Protein AF-A0A925YYX5-F1 (afdb_monomer_lite)

Secondary structure (DSSP, 8-state):
---SSSSHHHHHHHHHHHHHHHHHHHHHHHHHHHHHHHHHHHHHHHHHTT-GGGGGGHHHHHHHHHHHHTTTTTTTGGGTT-HHHHHHHHHHHHHH-GGGGGGHHHHHHHHHH--

Structure (mmCIF, N/CA/C/O backbone):
data_AF-A0A925YYX5-F1
#
_entry.id   AF-A0A925YYX5-F1
#
loop_
_atom_site.group_PDB
_atom_site.id
_atom_site.type_symbol
_atom_site.label_atom_id
_atom_site.label_alt_id
_atom_site.label_comp_id
_atom_site.label_asym_id
_atom_site.label_entity_id
_atom_site.label_seq_id
_atom_site.pdbx_PDB_ins_code
_atom_site.Cartn_x
_atom_site.Cartn_y
_atom_site.Cartn_z
_atom_site.occupancy
_atom_site.B_iso_or_equiv
_atom_site.auth_seq_id
_atom_site.auth_comp_id
_atom_site.auth_asym_id
_atom_site.auth_atom_id
_atom_site.pdbx_PDB_model_num
ATOM 1 N N . MET A 1 1 ? -34.572 -7.939 48.194 1.00 42.84 1 MET A N 1
ATOM 2 C CA . MET A 1 1 ? -33.572 -7.067 47.534 1.00 42.84 1 MET A CA 1
ATOM 3 C C . MET A 1 1 ? -32.672 -7.884 46.599 1.00 42.84 1 MET A C 1
ATOM 5 O O . MET A 1 1 ? -31.537 -8.134 46.963 1.00 42.84 1 MET A O 1
ATOM 9 N N . ILE A 1 2 ? -33.123 -8.349 45.425 1.00 49.00 2 ILE A N 1
ATOM 10 C CA . ILE A 1 2 ? -32.215 -9.021 44.463 1.00 49.00 2 ILE A CA 1
ATOM 11 C C . ILE A 1 2 ? -32.742 -8.880 43.026 1.00 49.00 2 ILE A C 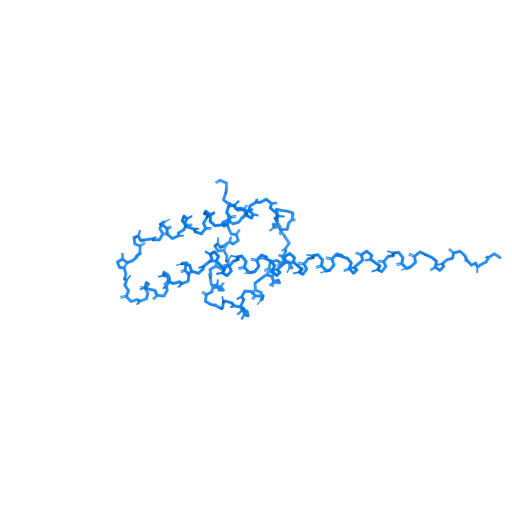1
ATOM 13 O O . ILE A 1 2 ? -33.096 -9.880 42.438 1.00 49.00 2 ILE A O 1
ATOM 17 N N . PHE A 1 3 ? -32.841 -7.689 42.425 1.00 39.75 3 PHE A N 1
ATOM 18 C CA . PHE A 1 3 ? -33.075 -7.617 40.961 1.00 39.75 3 PHE A CA 1
ATOM 19 C C . PHE A 1 3 ? -32.465 -6.377 40.277 1.00 39.75 3 PHE A C 1
ATOM 21 O O . PHE A 1 3 ? -32.927 -5.954 39.229 1.00 39.75 3 PHE A O 1
ATOM 28 N N . LEU A 1 4 ? -31.372 -5.822 40.819 1.00 42.94 4 LEU A N 1
ATOM 29 C CA . LEU A 1 4 ? -30.617 -4.718 40.188 1.00 42.94 4 LEU A CA 1
ATOM 30 C C . LEU A 1 4 ? -29.350 -5.169 39.428 1.00 42.94 4 LEU A C 1
ATOM 32 O O . LEU A 1 4 ? -28.617 -4.338 38.910 1.00 42.94 4 LEU A O 1
ATOM 36 N N . ARG A 1 5 ? -29.066 -6.478 39.333 1.00 45.06 5 ARG A N 1
ATOM 37 C CA . ARG A 1 5 ? -27.802 -6.990 38.752 1.00 45.06 5 ARG A CA 1
ATOM 38 C C . ARG A 1 5 ? -27.858 -7.422 37.279 1.00 45.06 5 ARG A C 1
ATOM 40 O O . ARG A 1 5 ? -26.816 -7.748 36.725 1.00 45.06 5 ARG A O 1
ATOM 47 N N . LYS A 1 6 ? -29.025 -7.423 36.620 1.00 43.09 6 LYS A N 1
ATOM 48 C CA . LYS A 1 6 ? -29.147 -7.882 35.217 1.00 43.09 6 LYS A CA 1
ATOM 49 C C . LYS A 1 6 ? -28.976 -6.783 34.156 1.00 43.09 6 LYS A C 1
ATOM 51 O O . LYS A 1 6 ? -28.699 -7.118 33.011 1.00 43.09 6 LYS A O 1
ATOM 56 N N . SER A 1 7 ? -29.057 -5.500 34.518 1.00 43.22 7 SER A N 1
ATOM 57 C CA . SER A 1 7 ? -28.966 -4.392 33.546 1.00 43.22 7 SER A CA 1
ATOM 58 C C . SER A 1 7 ? -27.546 -3.967 33.159 1.00 43.22 7 SER A C 1
ATOM 60 O O . SER A 1 7 ? -27.393 -3.215 32.206 1.00 43.22 7 SER A O 1
ATOM 62 N N . ILE A 1 8 ? -26.503 -4.438 33.850 1.00 50.94 8 ILE A N 1
ATOM 63 C CA . ILE A 1 8 ? -25.120 -4.012 33.561 1.00 50.94 8 ILE A CA 1
ATOM 64 C C . ILE A 1 8 ? -24.507 -4.829 32.406 1.00 50.94 8 ILE A C 1
ATOM 66 O O . ILE A 1 8 ? -23.755 -4.289 31.602 1.00 50.94 8 ILE A O 1
ATOM 70 N N . TYR A 1 9 ? -24.891 -6.100 32.244 1.00 46.88 9 TYR A N 1
ATOM 71 C CA . TYR A 1 9 ? -24.292 -6.992 31.237 1.00 46.88 9 TYR A CA 1
ATOM 72 C C . TYR A 1 9 ? -24.712 -6.696 29.791 1.00 46.88 9 TYR A C 1
ATOM 74 O O . TYR A 1 9 ? -23.960 -6.992 28.869 1.00 46.88 9 TYR A O 1
ATOM 82 N N . ILE A 1 10 ? -25.883 -6.090 29.575 1.00 48.88 10 ILE A N 1
ATOM 83 C CA . ILE A 1 10 ? -26.366 -5.760 28.223 1.00 48.88 10 ILE A CA 1
ATOM 84 C C . ILE A 1 10 ? -25.600 -4.552 27.656 1.00 48.88 10 ILE A C 1
ATOM 86 O O . ILE A 1 10 ? -25.349 -4.485 26.457 1.00 48.88 10 ILE A O 1
ATOM 90 N N . CYS A 1 11 ? -25.140 -3.639 28.519 1.00 42.16 11 CYS A N 1
ATOM 91 C CA . CYS A 1 11 ? -24.383 -2.461 28.094 1.00 42.16 11 CYS A CA 1
ATOM 92 C C . CYS A 1 11 ? -22.942 -2.814 27.671 1.00 42.16 11 CYS A C 1
ATOM 94 O O . CYS A 1 11 ? -22.401 -2.226 26.737 1.00 42.16 11 CYS A O 1
ATOM 96 N N . SER A 1 12 ? -22.331 -3.825 28.303 1.00 44.97 12 SER A N 1
ATOM 97 C CA . SER A 1 12 ? -20.964 -4.263 27.981 1.00 44.97 12 SER A CA 1
ATOM 98 C C . SER A 1 12 ? -20.855 -5.075 26.686 1.00 44.97 12 SER A C 1
ATOM 100 O O . SER A 1 12 ? -19.811 -5.036 26.042 1.00 44.97 12 SER A O 1
ATOM 102 N N . ILE A 1 13 ? -21.911 -5.786 26.273 1.00 52.47 13 ILE A N 1
ATOM 103 C CA . ILE A 1 13 ? -21.899 -6.568 25.023 1.00 52.47 13 ILE A CA 1
ATOM 104 C C . ILE A 1 13 ? -22.025 -5.647 23.800 1.00 52.47 13 ILE A C 1
ATOM 106 O O . ILE A 1 13 ? -21.366 -5.885 22.789 1.00 52.47 13 ILE A O 1
ATOM 110 N N . CYS A 1 14 ? -22.791 -4.554 23.899 1.00 48.00 14 CYS A N 1
ATOM 111 C CA . CYS A 1 14 ? -22.879 -3.572 22.816 1.00 48.00 14 CYS A CA 1
ATOM 112 C C . CYS A 1 14 ? -21.519 -2.923 22.517 1.00 48.00 14 CYS A C 1
ATOM 114 O O . CYS A 1 14 ? -21.126 -2.858 21.359 1.00 48.00 14 CYS A O 1
ATOM 116 N N . LEU A 1 15 ? -20.763 -2.502 23.537 1.00 50.12 15 LEU A N 1
ATOM 117 C CA . LEU A 1 15 ? -19.467 -1.834 23.334 1.00 50.12 15 LEU A CA 1
ATOM 118 C C . LEU A 1 15 ? -18.428 -2.717 22.619 1.00 50.12 15 LEU A C 1
ATOM 120 O O . LEU A 1 15 ? -17.613 -2.204 21.857 1.00 50.12 15 LEU A O 1
ATOM 124 N N . LEU A 1 16 ? -18.479 -4.037 22.821 1.00 51.78 16 LEU A N 1
ATOM 125 C CA . LEU A 1 16 ? -17.586 -4.976 22.136 1.00 51.78 16 LEU A CA 1
ATOM 126 C C . LEU A 1 16 ? -17.958 -5.155 20.657 1.00 51.78 16 LEU A C 1
ATOM 128 O O . LEU A 1 16 ? -17.073 -5.164 19.809 1.00 51.78 16 LEU A O 1
ATOM 132 N N . LEU A 1 17 ? -19.253 -5.228 20.333 1.00 52.66 17 LEU A N 1
ATOM 133 C CA . LEU A 1 17 ? -19.714 -5.383 18.948 1.00 52.66 17 LEU A CA 1
ATOM 134 C C . LEU A 1 17 ? -19.468 -4.126 18.101 1.00 52.66 17 LEU A C 1
ATOM 136 O O . LEU A 1 17 ? -19.114 -4.242 16.929 1.00 52.66 17 LEU A O 1
ATOM 140 N N . PHE A 1 18 ? -19.603 -2.933 18.689 1.00 56.34 18 PHE A N 1
ATOM 141 C CA . PHE A 1 18 ? -19.334 -1.681 17.976 1.00 56.34 18 PHE A CA 1
ATOM 142 C C . PHE A 1 18 ? -17.850 -1.517 17.617 1.00 56.34 18 PHE A C 1
ATOM 144 O O . PHE A 1 18 ? -17.551 -1.145 16.486 1.00 56.34 18 PHE A O 1
ATOM 151 N N . ASN A 1 19 ? -16.924 -1.860 18.521 1.00 59.88 19 ASN A N 1
ATOM 152 C CA . ASN A 1 19 ? -15.483 -1.751 18.254 1.00 59.88 19 ASN A CA 1
ATOM 153 C C . ASN A 1 19 ? -14.974 -2.754 17.207 1.00 59.88 19 ASN A C 1
ATOM 155 O O . ASN A 1 19 ? -14.055 -2.444 16.445 1.00 59.88 19 ASN A O 1
ATOM 159 N N . SER A 1 20 ? -15.556 -3.955 17.152 1.00 61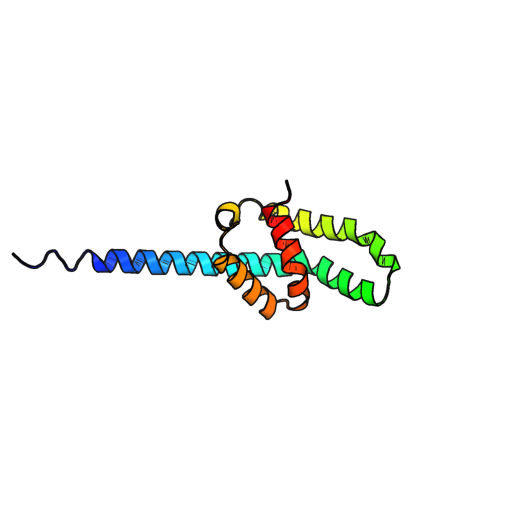.62 20 SER A N 1
ATOM 160 C CA . SER A 1 20 ? -15.212 -4.938 16.119 1.00 61.62 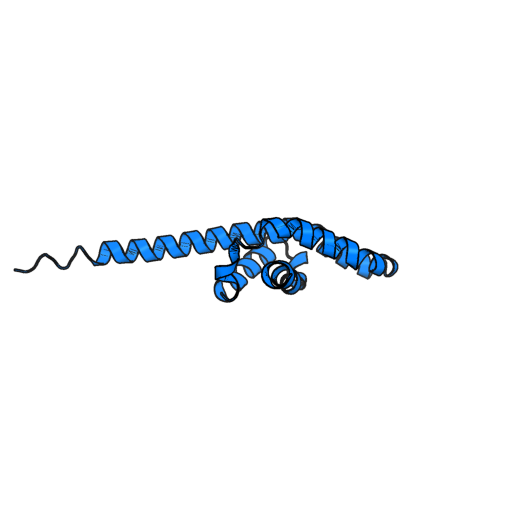20 SER A CA 1
ATOM 161 C C . SER A 1 20 ? -15.729 -4.523 14.740 1.00 61.62 20 SER A C 1
ATOM 163 O O . SER 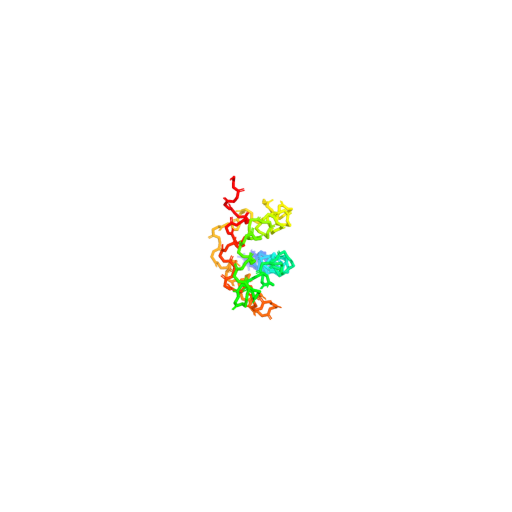A 1 20 ? -15.033 -4.715 13.749 1.00 61.62 20 SER A O 1
ATOM 165 N N . CYS A 1 21 ? -16.915 -3.908 14.669 1.00 69.69 21 CYS A N 1
ATOM 166 C CA . CYS A 1 21 ? -17.501 -3.475 13.401 1.00 69.69 21 CYS A CA 1
ATOM 167 C C . CYS A 1 21 ? -16.756 -2.282 12.780 1.00 69.69 21 CYS A C 1
ATOM 169 O O . CYS A 1 21 ? -16.575 -2.249 11.567 1.00 69.69 21 CYS A O 1
ATOM 171 N N . THR A 1 22 ? -16.304 -1.318 13.591 1.00 78.50 22 THR A N 1
ATOM 172 C CA . THR A 1 22 ? -15.529 -0.166 13.098 1.00 78.50 22 THR A CA 1
ATOM 173 C C . THR A 1 22 ? -14.137 -0.577 12.639 1.00 78.50 22 THR A C 1
ATOM 175 O O . THR A 1 22 ? -13.686 -0.141 11.592 1.00 78.50 22 THR A O 1
ATOM 178 N N . THR A 1 23 ? -13.478 -1.473 13.377 1.00 83.06 23 THR A N 1
ATOM 179 C CA . THR A 1 23 ? -12.140 -1.963 13.017 1.00 83.06 23 THR A CA 1
ATOM 180 C C . THR A 1 23 ? -12.146 -2.748 11.709 1.00 83.06 23 THR A C 1
ATOM 182 O O . THR A 1 23 ? -11.277 -2.517 10.875 1.00 83.06 23 THR A O 1
ATOM 185 N N . GLN A 1 24 ? -13.146 -3.610 11.495 1.00 86.06 24 GLN A N 1
ATOM 186 C CA . GLN A 1 24 ? -13.289 -4.320 10.225 1.00 86.06 24 GLN A CA 1
ATOM 187 C C . GLN A 1 24 ? -13.576 -3.351 9.074 1.00 86.06 24 GLN A C 1
ATOM 189 O O . GLN A 1 24 ? -12.933 -3.437 8.035 1.00 86.06 24 GLN A O 1
ATOM 194 N N . HIS A 1 25 ? -14.494 -2.400 9.270 1.00 89.88 25 HIS A N 1
ATOM 195 C CA . HIS A 1 25 ? -14.815 -1.424 8.232 1.00 89.88 25 HIS A CA 1
ATOM 196 C C . HIS A 1 25 ? -13.594 -0.576 7.843 1.00 89.88 25 HIS A C 1
ATOM 198 O O . HIS A 1 25 ? -13.332 -0.407 6.652 1.00 89.88 25 HIS A O 1
ATOM 204 N N . ASP A 1 26 ? -12.834 -0.088 8.825 1.00 91.69 26 ASP A N 1
ATOM 205 C CA . ASP A 1 26 ? -11.601 0.666 8.589 1.00 91.69 26 ASP A CA 1
ATOM 206 C C . ASP A 1 26 ? -10.563 -0.190 7.840 1.00 91.69 26 ASP A C 1
ATOM 208 O O . ASP A 1 26 ? -9.823 0.320 6.999 1.00 91.69 26 ASP A O 1
ATOM 212 N N . ALA A 1 27 ? -10.500 -1.496 8.136 1.00 92.88 27 ALA A N 1
ATOM 213 C CA . ALA A 1 27 ? -9.574 -2.418 7.486 1.00 92.88 27 ALA A CA 1
ATOM 214 C C . ALA A 1 27 ? -9.969 -2.662 6.024 1.00 92.88 27 ALA A C 1
ATOM 216 O O . ALA A 1 27 ? -9.103 -2.624 5.151 1.00 92.88 27 ALA A O 1
ATOM 217 N N . ASP A 1 28 ? -11.265 -2.844 5.756 1.00 94.06 28 ASP A N 1
ATOM 218 C CA . ASP A 1 28 ? -11.826 -2.987 4.410 1.00 94.06 28 ASP A CA 1
ATOM 219 C C . ASP A 1 28 ? -11.580 -1.727 3.570 1.00 94.06 28 ASP A C 1
ATOM 221 O O . ASP A 1 28 ? -11.143 -1.811 2.419 1.00 94.06 28 ASP A O 1
ATOM 225 N N . GLU A 1 29 ? -11.817 -0.547 4.150 1.00 94.56 29 GLU A N 1
ATOM 226 C CA . GLU A 1 29 ? -11.626 0.729 3.462 1.00 94.56 29 GLU A CA 1
ATOM 227 C C . GLU A 1 29 ? -10.144 0.978 3.156 1.00 94.56 29 GLU A C 1
ATOM 229 O O . GLU A 1 29 ? -9.789 1.296 2.018 1.00 94.56 29 GLU A O 1
ATOM 234 N N . LEU A 1 30 ? -9.254 0.752 4.129 1.00 94.88 30 LEU A N 1
ATOM 235 C CA . LEU A 1 30 ? -7.818 0.897 3.907 1.00 94.88 30 LEU A CA 1
ATOM 236 C C . LEU A 1 30 ? -7.282 -0.132 2.901 1.00 94.88 30 LEU A C 1
ATOM 238 O O . LEU A 1 30 ? -6.446 0.215 2.065 1.00 94.88 30 LEU A O 1
ATOM 242 N N . ALA A 1 31 ? -7.767 -1.376 2.937 1.00 95.88 31 ALA A N 1
ATOM 243 C CA . ALA A 1 31 ? -7.389 -2.402 1.970 1.00 95.88 31 ALA A CA 1
ATOM 244 C C . ALA A 1 31 ? -7.794 -2.010 0.541 1.00 95.88 31 ALA A C 1
ATOM 246 O O . ALA A 1 31 ? -6.971 -2.091 -0.375 1.00 95.88 31 ALA A O 1
ATOM 247 N N . ALA A 1 32 ? -9.021 -1.515 0.349 1.00 95.25 32 ALA A N 1
ATOM 248 C CA . ALA A 1 32 ? -9.484 -1.014 -0.943 1.00 95.25 32 ALA A CA 1
ATOM 249 C C . ALA A 1 32 ? -8.615 0.151 -1.442 1.00 95.25 32 ALA A C 1
ATOM 251 O O . ALA A 1 32 ? -8.195 0.164 -2.605 1.00 95.25 32 ALA A O 1
ATOM 252 N N . THR A 1 33 ? -8.272 1.089 -0.556 1.00 95.25 33 THR A N 1
ATOM 253 C CA . THR A 1 33 ? -7.394 2.211 -0.896 1.00 95.25 33 THR A CA 1
ATOM 254 C C . THR A 1 33 ? -5.979 1.752 -1.244 1.00 95.25 33 THR A C 1
ATOM 256 O O . THR A 1 33 ? -5.402 2.233 -2.218 1.00 95.25 33 THR A O 1
ATOM 259 N N . PHE A 1 34 ? -5.418 0.772 -0.533 1.00 95.75 34 PHE A N 1
ATOM 260 C CA . PHE A 1 34 ? -4.132 0.171 -0.891 1.00 95.75 34 PHE A CA 1
ATOM 261 C C . PHE A 1 34 ? -4.163 -0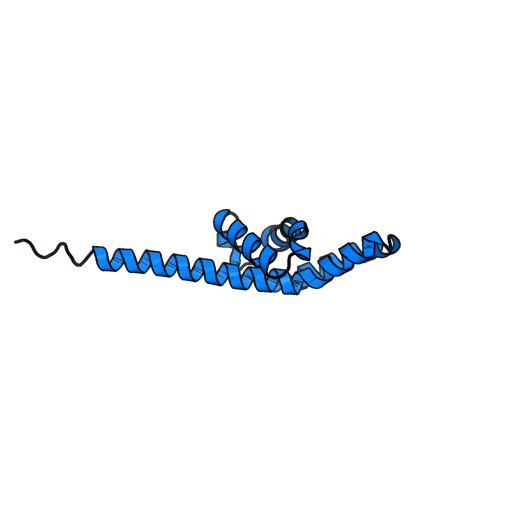.518 -2.250 1.00 95.75 34 PHE A C 1
ATOM 263 O O . PHE A 1 34 ? -3.221 -0.340 -3.024 1.00 95.75 34 PHE A O 1
ATOM 270 N N . CYS A 1 35 ? -5.234 -1.239 -2.582 1.00 95.12 35 CYS A N 1
ATOM 271 C CA . CYS A 1 35 ? -5.380 -1.825 -3.910 1.00 95.12 35 CYS A CA 1
ATOM 272 C C . CYS A 1 35 ? -5.429 -0.745 -5.005 1.00 95.12 35 CYS A C 1
ATOM 274 O O . CYS A 1 35 ? -4.721 -0.856 -6.007 1.00 95.12 35 CYS A O 1
ATOM 276 N N . ALA A 1 36 ? -6.209 0.322 -4.801 1.00 94.25 36 ALA A N 1
ATOM 277 C CA . ALA A 1 36 ? -6.356 1.404 -5.773 1.00 94.25 36 ALA A CA 1
ATOM 278 C C . ALA A 1 36 ? -5.063 2.222 -5.943 1.00 94.25 36 ALA A C 1
ATOM 280 O O . ALA A 1 36 ? -4.559 2.382 -7.054 1.00 94.25 36 ALA A O 1
ATOM 281 N N . CYS A 1 37 ? -4.485 2.704 -4.841 1.00 94.38 37 CYS A N 1
ATOM 282 C CA . CYS A 1 37 ? -3.267 3.511 -4.867 1.00 94.38 37 CYS A CA 1
ATOM 283 C C . CYS A 1 37 ? -2.019 2.695 -5.220 1.00 94.38 37 CYS A C 1
ATOM 285 O O . CYS A 1 37 ? -1.059 3.245 -5.757 1.00 94.38 37 CYS A O 1
ATOM 287 N N . GLY A 1 38 ? -2.008 1.395 -4.918 1.00 93.88 38 GLY A N 1
ATOM 288 C CA . GLY A 1 38 ? -0.889 0.499 -5.184 1.00 93.88 38 GLY A CA 1
ATOM 289 C C . GLY A 1 38 ? -0.815 0.001 -6.629 1.00 93.88 38 GLY A C 1
ATOM 290 O O . GLY A 1 38 ? 0.266 -0.386 -7.068 1.00 93.88 38 GLY A O 1
ATOM 291 N N . GLU A 1 39 ? -1.903 0.039 -7.404 1.00 91.75 39 GLU A N 1
ATOM 292 C CA . GLU A 1 39 ? -1.942 -0.481 -8.782 1.00 91.75 39 GLU A CA 1
ATOM 293 C C . GLU A 1 39 ? -0.750 -0.028 -9.664 1.00 91.75 39 GLU A C 1
ATOM 295 O O . GLU A 1 39 ? -0.141 -0.883 -10.322 1.00 91.75 39 GLU A O 1
ATOM 300 N N . PRO A 1 40 ? -0.324 1.256 -9.661 1.00 91.88 40 PRO A N 1
ATOM 301 C CA . PRO A 1 40 ? 0.836 1.698 -10.437 1.00 91.88 40 PRO A CA 1
ATOM 302 C C . PRO A 1 40 ? 2.146 1.028 -10.003 1.00 91.88 40 PRO A C 1
ATOM 304 O O . PRO A 1 40 ? 2.994 0.736 -10.843 1.00 91.88 40 PRO A O 1
ATOM 307 N N . LEU A 1 41 ? 2.305 0.763 -8.704 1.00 92.06 41 LEU A N 1
ATOM 308 C CA . LEU A 1 41 ? 3.479 0.100 -8.140 1.00 92.06 41 LEU A CA 1
ATOM 309 C C . LEU A 1 41 ? 3.527 -1.380 -8.536 1.00 92.06 41 LEU A C 1
ATOM 311 O O . LEU A 1 41 ? 4.587 -1.872 -8.918 1.00 92.06 41 LEU A O 1
ATOM 315 N N . ALA A 1 42 ? 2.386 -2.074 -8.499 1.00 91.19 42 ALA A N 1
ATOM 316 C CA . ALA A 1 42 ? 2.287 -3.462 -8.950 1.00 91.19 42 ALA A CA 1
ATOM 317 C C . ALA A 1 42 ? 2.599 -3.601 -10.449 1.00 91.19 42 ALA A C 1
ATOM 319 O O . ALA A 1 42 ? 3.366 -4.484 -10.837 1.00 91.19 42 ALA A O 1
ATOM 320 N N . LYS A 1 43 ? 2.057 -2.707 -11.290 1.00 91.19 43 LYS A N 1
ATOM 321 C CA . LYS A 1 43 ? 2.345 -2.685 -12.735 1.00 91.19 43 LYS A CA 1
ATOM 322 C C . LYS A 1 43 ? 3.819 -2.421 -13.013 1.00 91.19 43 LYS A C 1
ATOM 324 O O . LYS A 1 43 ? 4.445 -3.192 -13.731 1.00 91.19 43 LYS A O 1
ATOM 329 N N . TRP A 1 44 ? 4.385 -1.388 -12.391 1.00 92.75 44 TRP A N 1
ATOM 330 C CA . TRP A 1 44 ? 5.798 -1.050 -12.546 1.00 92.75 44 TRP A CA 1
ATOM 331 C C . TRP A 1 44 ? 6.715 -2.209 -12.147 1.00 92.75 44 TRP A C 1
ATOM 333 O O . TRP A 1 44 ? 7.646 -2.536 -12.876 1.00 92.75 44 TRP A O 1
ATOM 343 N N . LYS A 1 45 ? 6.417 -2.895 -11.037 1.00 89.62 45 LYS A N 1
ATOM 344 C CA . LYS A 1 45 ? 7.203 -4.049 -10.591 1.00 89.62 45 LYS A CA 1
ATOM 345 C C . LYS A 1 45 ? 7.183 -5.203 -11.599 1.00 89.62 45 LYS A C 1
ATOM 347 O O . LYS A 1 45 ? 8.229 -5.787 -11.841 1.00 89.62 45 LYS A O 1
ATOM 352 N N . LYS A 1 46 ? 6.032 -5.483 -12.221 1.00 89.94 46 LYS A N 1
ATOM 353 C CA . LYS A 1 46 ? 5.927 -6.480 -13.303 1.00 89.94 46 LYS A CA 1
ATOM 354 C C . LYS A 1 46 ? 6.699 -6.058 -14.553 1.00 89.94 46 LYS A C 1
ATOM 356 O O . LYS A 1 46 ? 7.288 -6.904 -15.213 1.00 89.94 46 LYS A O 1
ATOM 361 N N . GLU A 1 47 ? 6.707 -4.767 -14.888 1.00 91.56 47 GLU A N 1
ATOM 362 C CA . GLU A 1 47 ? 7.483 -4.265 -16.028 1.00 91.56 47 GLU A CA 1
ATOM 363 C C . GLU A 1 47 ? 8.994 -4.398 -15.800 1.00 91.56 47 GLU A C 1
ATOM 365 O O . GLU A 1 47 ? 9.709 -4.730 -16.741 1.00 91.56 47 GLU A O 1
ATOM 370 N N . LEU A 1 48 ? 9.483 -4.213 -14.568 1.00 91.12 48 LEU A N 1
ATOM 371 C CA . LEU A 1 48 ? 10.911 -4.334 -14.245 1.00 91.12 48 LEU A CA 1
ATOM 372 C C . LEU A 1 48 ? 11.495 -5.727 -14.498 1.00 91.12 48 LEU A C 1
ATOM 374 O O . LEU A 1 48 ? 12.688 -5.822 -14.786 1.00 91.12 48 LEU A O 1
ATOM 378 N N . ASP A 1 49 ? 10.679 -6.781 -14.433 1.00 88.38 49 ASP A N 1
ATOM 379 C CA . ASP A 1 49 ? 11.125 -8.148 -14.731 1.00 88.38 49 ASP A CA 1
ATOM 380 C C . ASP A 1 49 ? 11.565 -8.306 -16.201 1.00 88.38 49 ASP A C 1
ATOM 382 O O . ASP A 1 49 ? 12.360 -9.190 -16.524 1.00 88.38 49 ASP A O 1
ATOM 386 N N . PHE A 1 50 ? 11.082 -7.429 -17.089 1.00 91.62 50 PHE A N 1
ATOM 387 C CA . PHE A 1 50 ? 11.344 -7.470 -18.532 1.00 91.62 50 PHE A CA 1
ATOM 388 C C . PHE A 1 50 ? 12.075 -6.226 -19.059 1.00 91.62 50 PHE A C 1
ATOM 390 O O . PHE A 1 50 ? 12.767 -6.307 -20.073 1.00 91.62 50 PHE A O 1
ATOM 397 N N . HIS A 1 51 ? 11.944 -5.091 -18.369 1.00 92.12 51 HIS A N 1
ATOM 398 C CA . HIS A 1 51 ? 12.381 -3.768 -18.810 1.00 92.12 51 HIS A CA 1
ATOM 399 C C . HIS A 1 51 ? 13.143 -3.047 -17.693 1.00 92.12 51 HIS A C 1
ATOM 401 O O . HIS A 1 51 ? 12.594 -2.207 -16.977 1.00 92.12 51 HIS A O 1
ATOM 407 N N . TYR A 1 52 ? 14.433 -3.349 -17.529 1.00 90.25 52 TYR A N 1
ATOM 408 C CA . TYR A 1 52 ? 15.259 -2.729 -16.483 1.00 90.25 52 TYR A CA 1
ATOM 409 C C . TYR A 1 52 ? 15.369 -1.199 -16.635 1.00 90.25 52 TYR A C 1
ATOM 411 O O . TYR A 1 52 ? 15.574 -0.484 -15.654 1.00 90.25 52 TYR A O 1
ATOM 419 N N . GLU A 1 53 ? 15.201 -0.669 -17.848 1.00 92.06 53 GLU A N 1
ATOM 420 C CA . GLU A 1 53 ? 15.183 0.763 -18.153 1.00 92.06 53 GLU A CA 1
ATOM 421 C C . GLU A 1 53 ? 14.065 1.518 -17.412 1.00 92.06 53 GLU A C 1
ATOM 423 O O . GLU A 1 53 ? 14.208 2.705 -17.088 1.00 92.06 53 GLU A O 1
ATOM 428 N N . LYS A 1 54 ? 12.989 0.806 -17.049 1.00 91.44 54 LYS A N 1
ATOM 429 C CA . LYS A 1 54 ? 11.864 1.322 -16.261 1.00 91.44 54 LYS A CA 1
ATOM 430 C C . LYS A 1 54 ? 12.232 1.622 -14.813 1.00 91.44 54 LYS A C 1
ATOM 432 O O . LYS A 1 54 ? 11.464 2.297 -14.132 1.00 91.44 54 LYS A O 1
ATOM 437 N N . LEU A 1 55 ? 13.408 1.208 -14.328 1.00 91.56 55 LEU A N 1
ATOM 438 C CA . LEU A 1 55 ? 13.873 1.515 -12.967 1.00 91.56 55 LEU A CA 1
ATOM 439 C C . LEU A 1 55 ? 13.886 3.028 -12.695 1.00 91.56 55 LEU A C 1
ATOM 441 O O . LEU A 1 55 ? 13.557 3.468 -11.595 1.00 91.56 55 LEU A O 1
ATOM 445 N N . SER A 1 56 ? 14.198 3.822 -13.724 1.00 92.62 56 SER A N 1
ATOM 446 C CA . SER A 1 56 ? 14.189 5.288 -13.670 1.00 92.62 56 SER A CA 1
ATOM 447 C C . SER A 1 56 ? 12.814 5.892 -13.336 1.00 92.62 56 SER A C 1
ATOM 449 O O . SER A 1 56 ? 12.743 6.989 -12.781 1.00 92.62 56 SER A O 1
ATOM 451 N N . GLU A 1 57 ? 11.721 5.168 -13.596 1.00 93.38 57 GLU A N 1
ATOM 452 C CA . GLU A 1 57 ? 10.351 5.607 -13.306 1.00 93.38 57 GLU A CA 1
ATOM 453 C C . GLU A 1 57 ? 9.965 5.417 -11.827 1.00 93.38 57 GLU A C 1
ATOM 455 O O . GLU A 1 57 ? 8.954 5.966 -11.384 1.00 93.38 57 GLU A O 1
ATOM 460 N N . GLY A 1 58 ? 10.777 4.706 -11.033 1.00 90.62 58 GLY A N 1
ATOM 461 C CA . GLY A 1 58 ? 10.459 4.349 -9.647 1.00 90.62 58 GLY A CA 1
ATOM 462 C C . GLY A 1 58 ? 10.126 5.543 -8.754 1.00 90.62 58 GLY A C 1
ATOM 463 O O . GLY A 1 58 ? 9.167 5.491 -7.987 1.00 90.62 58 GLY A O 1
ATOM 464 N N . THR A 1 59 ? 10.843 6.661 -8.902 1.00 91.50 59 THR A N 1
ATOM 465 C CA . THR A 1 59 ? 10.554 7.900 -8.158 1.00 91.50 59 THR A CA 1
ATOM 466 C C . THR A 1 59 ? 9.193 8.487 -8.531 1.00 91.50 59 THR A C 1
ATOM 468 O O . THR A 1 59 ? 8.454 8.941 -7.658 1.00 91.50 59 THR A O 1
ATOM 471 N N . ALA A 1 60 ? 8.831 8.461 -9.817 1.00 94.44 60 ALA A N 1
ATOM 472 C CA . ALA A 1 60 ? 7.540 8.960 -10.281 1.00 94.44 60 ALA A CA 1
ATOM 473 C C . ALA A 1 60 ? 6.390 8.054 -9.816 1.00 94.44 60 ALA A C 1
ATOM 475 O O . ALA A 1 60 ? 5.339 8.553 -9.418 1.00 94.44 60 ALA A O 1
ATOM 476 N N . ILE A 1 61 ? 6.599 6.735 -9.820 1.00 93.88 61 ILE A N 1
ATOM 477 C CA . ILE A 1 61 ? 5.639 5.762 -9.289 1.00 93.88 61 ILE A CA 1
ATOM 478 C C . ILE A 1 61 ? 5.461 5.948 -7.783 1.00 93.88 61 ILE A C 1
ATOM 480 O O . ILE A 1 61 ? 4.327 6.079 -7.331 1.00 93.88 61 ILE A O 1
ATOM 484 N N . LYS A 1 62 ? 6.556 6.054 -7.018 1.00 91.12 62 LYS A N 1
ATOM 485 C CA . LYS A 1 62 ? 6.508 6.331 -5.577 1.00 91.12 62 LYS A CA 1
ATOM 486 C C . LYS A 1 62 ? 5.698 7.592 -5.287 1.00 91.12 62 LYS A C 1
ATOM 488 O O . LYS A 1 62 ? 4.784 7.541 -4.474 1.00 91.12 62 LYS A O 1
ATOM 493 N N . LYS A 1 63 ? 5.972 8.683 -6.009 1.00 92.69 63 LYS A N 1
ATOM 494 C CA . LYS A 1 63 ? 5.238 9.940 -5.852 1.00 92.69 63 LYS A CA 1
ATOM 495 C C . LYS A 1 63 ? 3.741 9.787 -6.134 1.00 92.69 63 LYS A C 1
ATOM 497 O O . LYS A 1 63 ? 2.936 10.289 -5.367 1.00 92.69 63 LYS A O 1
ATOM 502 N N . LYS A 1 64 ? 3.348 9.052 -7.180 1.00 93.50 64 LYS A N 1
ATOM 503 C CA . LYS A 1 64 ? 1.922 8.784 -7.461 1.00 93.50 64 LYS A CA 1
ATOM 504 C C . LYS A 1 64 ? 1.233 8.046 -6.312 1.00 93.50 64 LYS A C 1
ATOM 506 O O . LYS A 1 64 ? 0.094 8.362 -5.986 1.00 93.50 64 LYS A O 1
ATOM 511 N N . VAL A 1 65 ? 1.916 7.071 -5.711 1.00 93.38 65 VAL A N 1
ATOM 512 C CA . VAL A 1 65 ? 1.395 6.325 -4.557 1.00 93.38 65 VAL A CA 1
ATOM 513 C C . VAL A 1 65 ? 1.291 7.237 -3.331 1.00 93.38 65 VAL A C 1
ATOM 515 O O . VAL A 1 65 ? 0.264 7.233 -2.660 1.00 93.38 65 VAL A O 1
ATOM 518 N N . GLU A 1 66 ? 2.319 8.046 -3.062 1.00 92.38 66 GLU A N 1
ATOM 519 C CA . GLU A 1 66 ? 2.325 9.040 -1.978 1.00 92.38 66 GLU A CA 1
ATOM 520 C C . GLU A 1 66 ? 1.196 10.063 -2.130 1.00 92.38 66 GLU A C 1
ATOM 522 O O . GLU A 1 66 ? 0.464 10.296 -1.172 1.00 92.38 66 GLU A O 1
ATOM 527 N N . ASP A 1 67 ? 1.020 10.624 -3.327 1.00 92.81 67 ASP A N 1
ATOM 528 C CA . ASP A 1 67 ? -0.028 11.602 -3.630 1.00 92.81 67 ASP A CA 1
ATOM 529 C C . ASP A 1 67 ? -1.430 10.982 -3.470 1.00 92.81 67 ASP A C 1
ATOM 531 O O . ASP A 1 67 ? -2.342 11.633 -2.965 1.00 92.81 67 ASP A O 1
ATOM 535 N N . CYS A 1 68 ? -1.603 9.708 -3.843 1.00 93.19 68 CYS A N 1
ATOM 536 C CA . CYS A 1 68 ? -2.864 8.982 -3.669 1.00 93.19 68 CYS A CA 1
ATOM 537 C C . CYS A 1 68 ? -3.183 8.736 -2.184 1.00 93.19 68 CYS A C 1
ATOM 539 O O . CYS A 1 68 ? -4.284 9.033 -1.717 1.00 93.19 68 CYS A O 1
ATOM 541 N N . LEU A 1 69 ? -2.192 8.272 -1.416 1.00 91.56 69 LEU A N 1
ATOM 542 C CA . LEU A 1 69 ? -2.335 7.997 0.017 1.00 91.56 69 LEU A CA 1
ATOM 543 C C . LEU A 1 69 ? -2.319 9.257 0.892 1.00 91.56 69 LEU A C 1
ATOM 545 O O . LEU A 1 69 ? -2.639 9.173 2.075 1.00 91.56 69 LEU A O 1
ATOM 549 N N . ALA A 1 70 ? -1.981 10.426 0.342 1.00 89.25 70 ALA A N 1
ATOM 550 C CA . ALA A 1 70 ? -1.932 11.680 1.091 1.00 89.25 70 ALA A CA 1
ATOM 551 C C . ALA A 1 70 ? -3.275 12.026 1.752 1.00 89.25 70 ALA A C 1
ATOM 553 O O . ALA A 1 70 ? -3.283 12.587 2.844 1.00 89.25 70 ALA A O 1
ATOM 554 N N . SER A 1 71 ? -4.393 11.665 1.114 1.00 82.81 71 SER A N 1
ATOM 555 C CA . SER A 1 71 ? -5.745 11.885 1.648 1.00 82.81 71 SER A CA 1
ATOM 556 C C . SER A 1 71 ? -6.113 10.961 2.817 1.00 82.81 71 SER A C 1
ATOM 558 O O . SER A 1 71 ? -6.943 11.329 3.645 1.00 82.81 71 SER A O 1
ATOM 560 N N . GLU A 1 72 ? -5.439 9.816 2.939 1.00 87.00 72 GLU A N 1
ATOM 561 C CA . GLU A 1 72 ? -5.634 8.857 4.032 1.00 87.00 72 GLU A CA 1
ATOM 562 C C . GLU A 1 72 ? -4.667 9.088 5.202 1.00 87.00 72 GLU A C 1
ATOM 564 O O . GLU A 1 72 ? -4.862 8.546 6.297 1.00 87.00 72 GLU A O 1
ATOM 569 N N . LYS A 1 73 ? -3.617 9.899 4.999 1.00 81.56 73 LYS A N 1
ATOM 570 C CA . LYS A 1 73 ? -2.692 10.279 6.073 1.00 81.56 73 LYS A CA 1
ATOM 571 C C . LYS A 1 73 ? -3.472 10.961 7.194 1.00 81.56 73 LYS A C 1
ATOM 573 O O . LYS A 1 73 ? -4.222 11.906 6.972 1.00 81.56 73 LYS A O 1
ATOM 578 N N . GLY A 1 74 ? -3.284 10.487 8.421 1.00 82.00 74 GLY A N 1
ATOM 579 C CA . GLY A 1 74 ? -4.005 10.994 9.586 1.00 82.00 74 GLY A CA 1
ATOM 580 C C . GLY A 1 74 ? -5.253 10.195 9.945 1.00 82.00 74 GLY A C 1
ATOM 581 O O . GLY A 1 74 ? -5.490 9.999 11.135 1.00 82.00 74 GLY A O 1
ATOM 582 N N . LYS A 1 75 ? -5.995 9.667 8.959 1.00 87.94 75 LYS A N 1
ATOM 583 C CA . LYS A 1 75 ? -7.259 8.950 9.199 1.00 87.94 75 LYS A CA 1
ATOM 584 C C . LYS A 1 75 ? -7.072 7.710 10.076 1.00 87.94 75 LYS A C 1
ATOM 586 O O . LYS A 1 75 ? -7.871 7.474 10.970 1.00 87.94 75 LYS A O 1
ATOM 591 N N . TYR A 1 76 ? -5.976 6.977 9.876 1.00 88.69 76 TYR A N 1
ATOM 592 C CA . TYR A 1 76 ? -5.664 5.749 10.620 1.00 88.69 76 TYR A CA 1
ATOM 593 C C . TYR A 1 76 ? -4.486 5.908 11.601 1.00 88.69 76 TYR A C 1
ATOM 595 O O . TYR A 1 76 ? -3.884 4.915 12.007 1.00 88.69 76 TYR A O 1
ATOM 603 N N . ASN A 1 77 ? -4.114 7.136 11.994 1.00 87.31 77 ASN A N 1
ATOM 604 C CA . ASN A 1 77 ? -2.918 7.381 12.823 1.00 87.31 77 ASN A CA 1
ATOM 605 C C . ASN A 1 77 ? -2.948 6.653 14.174 1.00 87.31 77 ASN A C 1
ATOM 607 O O . ASN A 1 77 ? -1.927 6.144 14.634 1.00 87.31 77 ASN A O 1
ATOM 611 N N . GLU A 1 78 ? -4.118 6.566 14.797 1.00 87.75 78 GLU A N 1
ATOM 612 C CA . GLU A 1 78 ? -4.334 5.814 16.039 1.00 87.75 78 GLU A CA 1
ATOM 613 C C . GLU A 1 78 ? -4.092 4.306 15.889 1.00 87.75 78 GLU A C 1
ATOM 615 O O . GLU A 1 78 ? -3.716 3.639 16.852 1.00 87.75 78 GLU A O 1
ATOM 620 N N . ARG A 1 79 ? -4.206 3.785 14.663 1.00 87.31 79 ARG A N 1
ATOM 621 C CA . ARG A 1 79 ? -3.953 2.385 14.309 1.00 87.31 79 ARG A CA 1
ATOM 622 C C . ARG A 1 79 ? -2.527 2.151 13.800 1.00 87.31 79 ARG A C 1
ATOM 624 O O . ARG A 1 79 ? -2.187 1.024 13.440 1.00 87.31 79 ARG A O 1
ATOM 631 N N . LYS A 1 80 ? -1.647 3.168 13.832 1.00 86.94 80 LYS A N 1
ATOM 632 C CA . LYS A 1 80 ? -0.246 3.052 13.385 1.00 86.94 80 LYS A CA 1
ATOM 633 C C . LYS A 1 80 ? 0.454 1.859 14.027 1.00 86.94 80 LYS A C 1
ATOM 635 O O . LYS A 1 80 ? 1.132 1.143 13.312 1.00 86.94 80 LYS A O 1
ATOM 640 N N . ASN A 1 81 ? 0.281 1.593 15.320 1.00 88.62 81 ASN A N 1
ATOM 641 C CA . ASN A 1 81 ? 0.953 0.475 16.002 1.00 88.62 81 ASN A CA 1
ATOM 642 C C . ASN A 1 81 ? 0.043 -0.745 16.243 1.00 88.62 81 ASN A C 1
ATOM 644 O O . ASN A 1 81 ? 0.441 -1.670 16.950 1.00 88.62 81 ASN A O 1
ATOM 648 N N . ASP A 1 82 ? -1.165 -0.758 15.673 1.00 90.12 82 ASP A N 1
ATOM 649 C CA . ASP A 1 82 ? -2.103 -1.871 15.809 1.00 90.12 82 ASP A CA 1
ATOM 650 C C . ASP A 1 82 ? -1.724 -3.001 14.839 1.00 90.12 82 ASP A C 1
ATOM 652 O O . ASP A 1 82 ? -1.988 -2.958 13.635 1.00 90.12 82 ASP A O 1
ATOM 656 N N . MET A 1 83 ? -1.043 -4.013 15.377 1.00 89.94 83 MET A N 1
ATOM 657 C CA . MET A 1 83 ? -0.575 -5.166 14.606 1.00 89.94 83 MET A CA 1
ATOM 658 C C . MET A 1 83 ? -1.723 -6.045 14.100 1.00 89.94 83 MET A C 1
ATOM 660 O O . MET A 1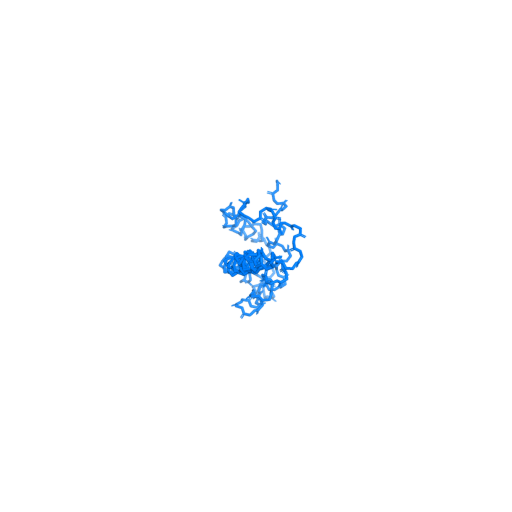 83 ? -1.581 -6.648 13.038 1.00 89.94 83 MET A O 1
ATOM 664 N N . GLU A 1 84 ? -2.843 -6.110 14.824 1.00 91.75 84 GLU A N 1
ATOM 665 C CA . GLU A 1 84 ? -3.997 -6.911 14.411 1.00 91.75 84 GLU A CA 1
ATOM 666 C C . GLU A 1 84 ? -4.719 -6.229 13.248 1.00 91.75 84 GLU A C 1
ATOM 668 O O . GLU A 1 84 ? -4.985 -6.863 12.230 1.00 91.75 84 GLU A O 1
ATOM 673 N N . PHE A 1 85 ? -4.917 -4.912 13.334 1.00 91.56 85 PHE A N 1
ATOM 674 C CA . PHE A 1 85 ? -5.460 -4.122 12.230 1.00 91.56 85 PHE A CA 1
ATOM 675 C C . PHE A 1 85 ? -4.602 -4.235 10.962 1.00 91.56 85 PHE A C 1
ATOM 677 O O . PHE A 1 85 ? -5.108 -4.515 9.878 1.00 91.56 85 PHE A O 1
ATOM 684 N N . ARG A 1 86 ? -3.275 -4.088 11.088 1.00 92.56 86 ARG A N 1
ATOM 685 C CA . ARG A 1 86 ? -2.343 -4.246 9.956 1.00 92.56 86 ARG A CA 1
ATOM 686 C C . ARG A 1 86 ? -2.421 -5.640 9.332 1.00 92.56 86 ARG A C 1
ATOM 688 O O . ARG A 1 86 ? -2.302 -5.763 8.114 1.00 92.56 86 ARG A O 1
ATOM 695 N N . LYS A 1 87 ? -2.608 -6.678 10.152 1.00 93.25 87 LYS A N 1
ATOM 696 C CA . LYS A 1 87 ? -2.773 -8.056 9.686 1.00 93.25 87 LYS A CA 1
ATOM 697 C C . LYS A 1 87 ? -4.090 -8.232 8.923 1.00 93.25 87 LYS A C 1
ATOM 699 O O . LYS A 1 87 ? -4.047 -8.775 7.827 1.00 93.25 87 LYS A O 1
ATOM 704 N N . GLN A 1 88 ? -5.206 -7.716 9.438 1.00 94.69 88 GLN A N 1
ATOM 705 C CA . GLN A 1 88 ? -6.509 -7.754 8.755 1.00 94.69 88 GLN A CA 1
ATOM 706 C C . GLN A 1 88 ? -6.453 -7.055 7.392 1.00 94.69 88 GLN A C 1
ATOM 708 O O . GLN A 1 88 ? -6.850 -7.625 6.381 1.00 94.69 88 GLN A O 1
ATOM 713 N N . VAL A 1 89 ? -5.862 -5.857 7.338 1.00 95.50 89 VAL A N 1
ATOM 714 C CA . VAL A 1 89 ? -5.634 -5.130 6.078 1.00 95.50 89 VAL A CA 1
ATOM 715 C C . VAL A 1 89 ? -4.788 -5.962 5.109 1.00 95.50 89 VAL A C 1
ATOM 717 O O . VAL A 1 89 ? -5.094 -6.029 3.921 1.00 95.50 89 VAL A O 1
ATOM 720 N N . ALA A 1 90 ? -3.729 -6.618 5.595 1.00 94.56 90 ALA A N 1
ATOM 721 C CA . ALA A 1 90 ? -2.870 -7.455 4.760 1.00 94.56 90 ALA A CA 1
ATOM 722 C C . ALA A 1 90 ? -3.592 -8.698 4.214 1.00 94.56 90 ALA A C 1
ATOM 724 O O . ALA A 1 90 ? -3.370 -9.060 3.059 1.00 94.56 90 ALA A O 1
ATOM 725 N N . GLU A 1 91 ? -4.454 -9.331 5.012 1.00 95.81 91 GLU A N 1
ATOM 726 C CA . GLU A 1 91 ? -5.293 -10.458 4.586 1.00 95.81 91 GLU A CA 1
ATOM 727 C C . GLU A 1 91 ? -6.265 -10.023 3.480 1.00 95.81 91 GLU A C 1
ATOM 729 O O . GLU A 1 91 ? -6.279 -10.627 2.407 1.00 95.81 91 GLU A O 1
ATOM 734 N N . LEU A 1 92 ? -6.971 -8.906 3.674 1.00 96.12 92 LEU A N 1
ATOM 735 C CA . LEU A 1 92 ? -7.906 -8.349 2.690 1.00 96.12 92 LEU A CA 1
ATOM 736 C C . LEU A 1 92 ? -7.214 -7.936 1.383 1.00 96.12 92 LEU A C 1
ATOM 738 O O . LEU A 1 92 ? -7.731 -8.185 0.290 1.00 96.12 92 LEU A O 1
ATOM 742 N N . VAL A 1 93 ? -6.020 -7.342 1.474 1.00 95.94 93 VAL A N 1
ATOM 743 C CA . VAL A 1 93 ? -5.190 -7.010 0.305 1.00 95.94 93 VAL A CA 1
ATOM 744 C C . VAL A 1 93 ? -4.702 -8.271 -0.405 1.00 95.94 93 VAL A C 1
ATOM 746 O O . VAL A 1 93 ? -4.710 -8.311 -1.632 1.00 95.94 93 VAL A O 1
ATOM 749 N N . ASN A 1 94 ? -4.310 -9.316 0.325 1.00 95.19 94 ASN A N 1
ATOM 750 C CA . ASN A 1 94 ? -3.904 -10.587 -0.275 1.00 95.19 94 ASN A CA 1
ATOM 751 C C . ASN A 1 94 ? -5.050 -11.256 -1.050 1.00 95.19 94 ASN A C 1
ATOM 753 O O . ASN A 1 94 ? -4.811 -11.834 -2.108 1.00 95.19 94 ASN A O 1
ATOM 757 N N . GLU A 1 95 ? -6.282 -11.148 -0.556 1.00 94.38 95 GLU A N 1
ATOM 758 C CA . GLU A 1 95 ? -7.468 -11.667 -1.241 1.00 94.38 95 GLU A CA 1
ATOM 759 C C . GLU A 1 95 ? -7.874 -10.814 -2.452 1.00 94.38 95 GLU A C 1
ATOM 761 O O . GLU A 1 95 ? -8.193 -11.354 -3.511 1.00 94.38 95 GLU A O 1
ATOM 766 N N . SER A 1 96 ? -7.835 -9.486 -2.318 1.00 92.88 96 SER A N 1
ATOM 767 C CA . SER A 1 96 ? -8.381 -8.563 -3.324 1.00 92.88 96 SER A CA 1
ATOM 768 C C . SER A 1 96 ? -7.371 -8.155 -4.400 1.00 92.88 96 SER A C 1
ATOM 770 O O . SER A 1 96 ? -7.733 -7.957 -5.559 1.00 92.88 96 SER A O 1
ATOM 772 N N . CYS A 1 97 ? -6.099 -8.003 -4.034 1.00 93.56 97 CYS A N 1
ATOM 773 C CA . CYS A 1 97 ? -5.031 -7.542 -4.917 1.00 93.56 97 CYS A CA 1
ATOM 774 C C . CYS A 1 97 ? -3.680 -8.216 -4.570 1.00 93.56 97 CYS A C 1
ATOM 776 O O . CYS A 1 97 ? -2.744 -7.559 -4.102 1.00 93.56 97 CYS A O 1
ATOM 778 N N . PRO A 1 98 ? -3.527 -9.528 -4.851 1.00 92.75 98 PRO A N 1
ATOM 779 C CA . PRO A 1 98 ? -2.373 -10.330 -4.419 1.00 92.75 98 PRO A CA 1
ATOM 780 C C . PRO A 1 98 ? -1.020 -9.817 -4.938 1.00 92.75 98 PRO A C 1
ATOM 782 O O . PRO A 1 98 ? 0.011 -9.983 -4.285 1.00 92.75 98 PRO A O 1
ATOM 785 N N . ASP A 1 99 ? -1.011 -9.125 -6.080 1.00 90.56 99 ASP A N 1
ATOM 786 C CA . ASP A 1 99 ? 0.192 -8.513 -6.657 1.00 90.56 99 ASP A CA 1
ATOM 787 C C . ASP A 1 99 ? 0.827 -7.438 -5.751 1.00 90.56 99 ASP A C 1
ATOM 789 O O . ASP A 1 99 ? 1.999 -7.090 -5.917 1.00 90.56 99 ASP A O 1
ATOM 793 N N . LEU A 1 100 ? 0.069 -6.908 -4.785 1.00 91.69 100 LEU A N 1
ATOM 794 C CA . LEU A 1 100 ? 0.514 -5.862 -3.868 1.00 91.69 100 LEU A CA 1
ATOM 795 C C . LEU A 1 100 ? 1.021 -6.370 -2.525 1.00 91.69 100 LEU A C 1
ATOM 797 O O . LEU A 1 100 ? 1.602 -5.585 -1.778 1.00 91.69 100 LEU A O 1
ATOM 801 N N . VAL A 1 101 ? 0.893 -7.662 -2.226 1.00 90.38 101 VAL A N 1
ATOM 802 C CA . VAL A 1 101 ? 1.271 -8.221 -0.916 1.00 90.38 101 VAL A CA 1
ATOM 803 C C . VAL A 1 101 ? 2.736 -7.948 -0.586 1.00 90.38 101 VAL A C 1
ATOM 805 O O . VAL A 1 101 ? 3.071 -7.547 0.525 1.00 90.38 101 VAL A O 1
ATOM 808 N N . GLN A 1 102 ? 3.622 -8.072 -1.575 1.00 88.38 102 GLN A N 1
ATOM 809 C CA . GLN A 1 102 ? 5.047 -7.776 -1.392 1.00 88.38 102 GLN A CA 1
ATOM 810 C C . GLN A 1 102 ? 5.351 -6.277 -1.244 1.00 88.38 102 GLN A C 1
ATOM 812 O O . GLN A 1 102 ? 6.450 -5.909 -0.837 1.00 88.38 102 GLN A O 1
ATOM 817 N N . SER A 1 103 ? 4.399 -5.419 -1.598 1.00 90.25 103 SER A N 1
ATOM 818 C CA . SER A 1 103 ? 4.507 -3.961 -1.548 1.00 90.25 103 SER A CA 1
ATOM 819 C C . SER A 1 103 ? 3.818 -3.359 -0.319 1.00 90.25 103 SER A C 1
ATOM 821 O O . SER A 1 103 ? 4.043 -2.188 -0.018 1.00 90.25 103 SER A O 1
ATOM 823 N N . LEU A 1 104 ? 3.031 -4.145 0.426 1.00 91.69 104 LEU A N 1
ATOM 824 C CA . LEU A 1 104 ? 2.339 -3.721 1.647 1.00 91.69 104 LEU A CA 1
ATOM 825 C C . LEU A 1 104 ? 3.248 -3.025 2.671 1.00 91.69 104 LEU A C 1
ATOM 827 O O . LEU A 1 104 ? 2.846 -1.974 3.168 1.00 91.69 104 LEU A O 1
ATOM 831 N N . PRO A 1 105 ? 4.472 -3.516 2.972 1.00 90.75 105 PRO A N 1
ATOM 832 C CA . PRO A 1 105 ? 5.361 -2.810 3.892 1.00 90.75 105 PRO A CA 1
ATOM 833 C C . PRO A 1 105 ? 5.657 -1.377 3.436 1.00 90.75 105 PRO A C 1
ATOM 835 O O . PRO A 1 105 ? 5.606 -0.459 4.246 1.00 90.75 105 PRO A O 1
ATOM 838 N N . ALA A 1 106 ? 5.887 -1.170 2.135 1.00 89.12 106 ALA A N 1
ATOM 839 C CA . ALA A 1 106 ? 6.140 0.156 1.579 1.00 89.12 106 ALA A CA 1
ATOM 840 C C . ALA A 1 106 ? 4.895 1.055 1.635 1.00 89.12 106 ALA A C 1
ATOM 842 O O . ALA A 1 106 ? 5.017 2.236 1.948 1.00 89.12 106 ALA A O 1
ATOM 843 N N . LEU A 1 107 ? 3.702 0.504 1.382 1.00 91.75 107 LEU A N 1
ATOM 844 C CA . LEU A 1 107 ? 2.436 1.241 1.490 1.00 91.75 107 LEU A CA 1
ATOM 845 C C . LEU A 1 107 ? 2.163 1.690 2.931 1.00 91.75 107 LEU A C 1
ATOM 847 O O . LEU A 1 107 ? 1.818 2.848 3.157 1.00 91.75 107 LEU A O 1
ATOM 851 N N . PHE A 1 108 ? 2.401 0.817 3.915 1.00 92.31 108 PHE A N 1
ATOM 852 C CA . PHE A 1 108 ? 2.307 1.183 5.328 1.00 92.31 108 PHE A CA 1
ATOM 853 C C . PHE A 1 108 ? 3.344 2.237 5.732 1.00 92.31 108 PHE A C 1
ATOM 855 O O . PHE A 1 108 ? 3.001 3.164 6.463 1.00 92.31 108 PHE A O 1
ATOM 862 N N . THR A 1 109 ? 4.585 2.141 5.245 1.00 90.56 109 THR A N 1
ATOM 863 C CA . THR A 1 109 ? 5.605 3.180 5.467 1.00 90.56 109 THR A CA 1
ATOM 864 C C . THR A 1 109 ? 5.173 4.519 4.865 1.00 90.56 109 THR A C 1
ATOM 866 O O . THR A 1 109 ? 5.291 5.544 5.522 1.00 90.56 109 THR A O 1
ATOM 869 N N . ILE A 1 110 ? 4.614 4.540 3.652 1.00 88.81 110 ILE A N 1
ATOM 870 C CA . ILE A 1 110 ? 4.113 5.778 3.030 1.00 88.81 110 ILE A CA 1
ATOM 871 C C . ILE A 1 110 ? 2.960 6.383 3.842 1.00 88.81 110 ILE A C 1
ATOM 873 O O . ILE A 1 110 ? 2.929 7.598 4.051 1.00 88.81 110 ILE A O 1
ATOM 877 N N . LEU A 1 111 ? 2.031 5.545 4.309 1.00 89.38 111 LEU A N 1
ATOM 878 C CA . LEU A 1 111 ? 0.874 5.973 5.092 1.00 89.38 111 LEU A CA 1
ATOM 879 C C . LEU A 1 111 ? 1.275 6.561 6.456 1.00 89.38 111 LEU A C 1
ATOM 881 O O . LEU A 1 111 ? 0.702 7.565 6.871 1.00 89.38 111 LEU A O 1
ATOM 885 N N . TYR A 1 112 ? 2.247 5.951 7.148 1.00 86.06 112 TYR A N 1
ATOM 886 C CA . TYR A 1 112 ? 2.542 6.255 8.556 1.00 86.06 112 TYR A CA 1
ATOM 887 C C . TYR A 1 112 ? 3.865 6.977 8.832 1.00 86.06 112 TYR A C 1
ATOM 889 O O . TYR A 1 112 ? 3.983 7.598 9.890 1.00 86.06 112 TYR A O 1
ATOM 897 N N . ASP A 1 113 ? 4.856 6.866 7.949 1.00 73.81 113 ASP A N 1
ATOM 898 C CA . ASP A 1 113 ? 6.232 7.346 8.166 1.00 73.81 113 ASP A CA 1
ATOM 899 C C . ASP A 1 113 ? 6.676 8.381 7.118 1.00 73.81 113 ASP A C 1
ATOM 901 O O . ASP A 1 113 ? 7.832 8.797 7.103 1.00 73.81 113 ASP A O 1
ATOM 905 N N . GLY A 1 114 ? 5.772 8.816 6.234 1.00 56.16 114 GLY A N 1
ATOM 906 C CA . GLY A 1 114 ? 6.020 9.933 5.325 1.00 56.16 114 GLY A CA 1
ATOM 907 C C . GLY A 1 114 ? 5.874 11.283 6.030 1.00 56.16 114 GLY A C 1
ATOM 908 O O . GLY A 1 114 ? 4.899 11.986 5.746 1.00 56.16 114 GLY A O 1
ATOM 909 N N . GLU A 1 115 ? 6.797 11.589 6.946 1.00 46.12 115 GLU A N 1
ATOM 910 C CA . GLU A 1 115 ? 7.111 12.948 7.430 1.00 46.12 115 GLU A CA 1
ATOM 911 C C . GLU A 1 115 ? 8.034 13.684 6.449 1.00 46.12 115 GLU A C 1
ATOM 913 O O . GLU A 1 115 ? 8.990 13.056 5.933 1.00 46.12 115 GLU A O 1
#

Foldseek 3Di:
DPDPPPVPVVVVVVVVVVVVVVLLVVLLVVLVLCQVLCVLVLVLVVVCVPCVVSVVCVVVSLVSSLVSLVVVAPVCQVCLPVPVSLVSSLVSNCVPPVSCNVVSVVSSCSRHVVD

pLDDT: mean 82.79, std 17.16, range [39.75, 96.12]

Radius of gyration: 19.65 Å; chains: 1; bounding box: 49×25×66 Å

Sequence (115 aa):
MIFLRKSIYICSICLLLFNSCTTQHDADELAATFCACGEPLAKWKKELDFHYEKLSEGTAIKKKVEDCLASEKGKYNERKNDMEFRKQVAELVNESCPDLVQSLPALFTILYDGE